Protein AF-A0A952ZU15-F1 (afdb_monomer_lite)

Secondary structure (DSSP, 8-state):
----PPP---------------TT-SEEEEEEETTEEEEEEEEESSSSS--EEEEEEEEETTEEEEEEE---SSS---EEEEEETTEEEEE-SSSEEEEEE-SS--SS-EEEEEEEE-TTS-EEEEETTT--PPP----

pLDDT: mean 82.86, std 17.76, range [37.0, 97.88]

Sequence (139 aa):
MKMKLLGLIAAFMGALFGSSCRAGYDHCAETKVGGITIRVGLERSHPWLAEYRKFLEIEQAGVLRRKEIFQDSGGYAWVTLFDDHGRFEVRDLDDVQFTATLNHHAATRKYLGRFDFDLRRTYRFIPASEDAREPKVSP

Radius of gyration: 17.75 Å; chains: 1; bounding box: 71×36×36 Å

Foldseek 3Di:
DDDDDDDDDPPPPDDPPPPPPDPDAPAKEWDDDQQKIWMWGWDDPDPPDPKTFIKIWIAHPNDIDIDTDDTPPDQQSKWWWKQAQQWTFIDGQPDTPDIDGHPDGDPHIATQFMQHQDPVRHGYTDGCVRPVDDDDDDD

Structure (mmCIF, N/CA/C/O backbone):
data_AF-A0A952ZU15-F1
#
_entry.id   AF-A0A952ZU15-F1
#
loop_
_atom_site.group_PDB
_atom_site.id
_atom_site.type_symbol
_atom_site.label_atom_id
_atom_site.label_alt_id
_atom_site.label_comp_id
_atom_site.label_asym_id
_atom_site.label_entity_id
_atom_site.label_seq_id
_atom_site.pdbx_PDB_ins_code
_atom_site.Cartn_x
_atom_site.Cartn_y
_atom_site.Cartn_z
_atom_site.occupancy
_atom_site.B_iso_or_equiv
_atom_site.auth_seq_id
_atom_site.auth_comp_id
_atom_site.auth_asym_id
_atom_site.auth_atom_id
_atom_site.pdbx_PDB_model_num
ATOM 1 N N . MET A 1 1 ? -55.045 -7.560 6.487 1.00 47.19 1 MET A N 1
ATOM 2 C CA . MET A 1 1 ? -53.928 -8.039 5.643 1.00 47.19 1 MET A CA 1
ATOM 3 C C . MET A 1 1 ? -53.462 -6.894 4.746 1.00 47.19 1 MET A C 1
ATOM 5 O O . MET A 1 1 ? -54.233 -6.485 3.889 1.00 47.19 1 MET A O 1
ATOM 9 N N . LYS A 1 2 ? -52.282 -6.311 5.017 1.00 37.00 2 LYS A N 1
ATOM 10 C CA . LYS A 1 2 ? -51.468 -5.460 4.113 1.00 37.00 2 LYS A CA 1
ATOM 11 C C . LYS A 1 2 ? -50.196 -5.036 4.869 1.00 37.00 2 LYS A C 1
ATOM 13 O O . LYS A 1 2 ? -50.207 -4.063 5.613 1.00 37.00 2 LYS A O 1
ATOM 18 N N . MET A 1 3 ? -49.128 -5.819 4.714 1.00 44.25 3 MET A N 1
ATOM 19 C CA . MET A 1 3 ? -47.768 -5.449 5.122 1.00 44.25 3 MET A CA 1
ATOM 20 C C . MET A 1 3 ? -47.227 -4.433 4.110 1.00 44.25 3 MET A C 1
ATOM 22 O O . MET A 1 3 ? -47.301 -4.679 2.907 1.00 44.25 3 MET A O 1
ATOM 26 N N . LYS A 1 4 ? -46.696 -3.299 4.577 1.00 53.66 4 LYS A N 1
ATOM 27 C CA . LYS A 1 4 ? -45.903 -2.385 3.746 1.00 53.66 4 LYS A CA 1
ATOM 28 C C . LYS A 1 4 ? -44.442 -2.472 4.176 1.00 53.66 4 LYS A C 1
ATOM 30 O O . LYS A 1 4 ? -44.061 -2.005 5.241 1.00 53.66 4 LYS A O 1
ATOM 35 N N . LEU A 1 5 ? -43.680 -3.131 3.311 1.00 49.91 5 LEU A N 1
ATOM 36 C CA . LEU A 1 5 ? -42.230 -3.237 3.267 1.00 49.91 5 LEU A CA 1
ATOM 37 C C . LEU A 1 5 ? -41.651 -1.838 2.975 1.00 49.91 5 LEU A C 1
ATOM 39 O O . LEU A 1 5 ? -41.955 -1.266 1.928 1.00 49.91 5 LEU A O 1
ATOM 43 N N . LEU A 1 6 ? -40.869 -1.264 3.891 1.00 56.44 6 LEU A N 1
ATOM 44 C CA . LEU A 1 6 ? -40.122 -0.024 3.652 1.00 56.44 6 LEU A CA 1
ATOM 45 C C . LEU A 1 6 ? -38.693 -0.391 3.250 1.00 56.44 6 LEU A C 1
ATOM 47 O O . LEU A 1 6 ? -37.979 -1.073 3.981 1.00 56.44 6 LEU A O 1
ATOM 51 N N . GLY A 1 7 ? -38.355 -0.005 2.022 1.00 40.56 7 GLY A N 1
ATOM 52 C CA . GLY A 1 7 ? -37.165 -0.420 1.298 1.00 40.56 7 GLY A CA 1
ATOM 53 C C . GLY A 1 7 ? -35.879 0.221 1.804 1.00 40.56 7 GLY A C 1
ATOM 54 O O . GLY A 1 7 ? -35.807 1.418 2.072 1.00 40.56 7 GLY A O 1
ATOM 55 N N . LEU A 1 8 ? -34.851 -0.617 1.865 1.00 47.41 8 LEU A N 1
ATOM 56 C CA . LEU A 1 8 ? -33.453 -0.267 2.043 1.00 47.41 8 LEU A CA 1
ATOM 57 C C . LEU A 1 8 ? -32.891 0.188 0.683 1.00 47.41 8 LEU A C 1
ATOM 59 O O . LEU A 1 8 ? -32.604 -0.644 -0.174 1.00 47.41 8 LEU A O 1
ATOM 63 N N . ILE A 1 9 ? -32.749 1.495 0.462 1.00 47.84 9 ILE A N 1
ATOM 64 C CA . ILE A 1 9 ? -31.984 2.025 -0.677 1.00 47.84 9 ILE A CA 1
ATOM 65 C C . ILE A 1 9 ? -30.557 2.265 -0.182 1.00 47.84 9 ILE A C 1
ATOM 67 O O . ILE A 1 9 ? -30.229 3.329 0.337 1.00 47.84 9 ILE A O 1
ATOM 71 N N . ALA A 1 10 ? -29.710 1.244 -0.305 1.00 48.56 10 ALA A N 1
ATOM 72 C CA 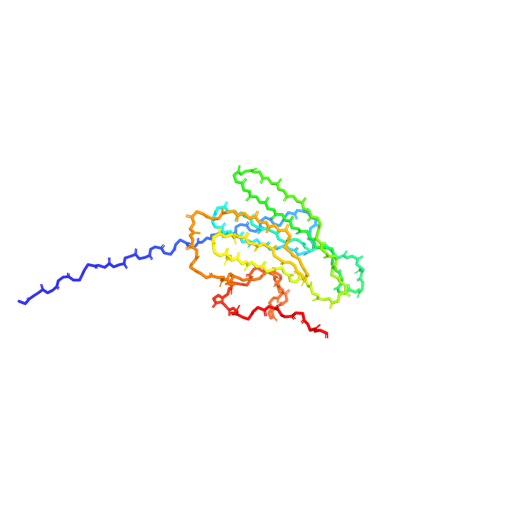. ALA A 1 10 ? -28.270 1.401 -0.165 1.00 48.56 10 ALA A CA 1
ATOM 73 C C . ALA A 1 10 ? -27.739 2.064 -1.444 1.00 48.56 10 ALA A C 1
ATOM 75 O O . ALA A 1 10 ? -27.573 1.415 -2.476 1.00 48.56 10 ALA A O 1
ATOM 76 N N . ALA A 1 11 ? -27.524 3.378 -1.391 1.00 46.06 11 ALA A N 1
ATOM 77 C CA . ALA A 1 11 ? -26.876 4.118 -2.462 1.00 46.06 11 ALA A CA 1
ATOM 78 C C . ALA A 1 11 ? -25.396 3.707 -2.536 1.00 46.06 11 ALA A C 1
ATOM 80 O O . ALA A 1 11 ? -24.561 4.157 -1.752 1.00 46.06 11 ALA A O 1
ATOM 81 N N . PHE A 1 12 ? -25.082 2.824 -3.481 1.00 43.94 12 PHE A N 1
ATOM 82 C CA . PHE A 1 12 ? -23.719 2.497 -3.882 1.00 43.94 12 PHE A CA 1
ATOM 83 C C . PHE A 1 12 ? -23.148 3.717 -4.625 1.00 43.94 12 PHE A C 1
ATOM 85 O O . PHE A 1 12 ? -23.316 3.869 -5.834 1.00 43.94 12 PHE A O 1
ATOM 92 N N . MET A 1 13 ? -22.522 4.641 -3.888 1.00 49.62 13 MET A N 1
ATOM 93 C CA . MET A 1 13 ? -21.681 5.688 -4.474 1.00 49.62 13 MET A CA 1
ATOM 94 C C . MET A 1 13 ? -20.457 5.011 -5.094 1.00 49.62 13 MET A C 1
ATOM 96 O O . MET A 1 13 ? -19.456 4.758 -4.428 1.00 49.62 13 MET A O 1
ATOM 100 N N . GLY A 1 14 ? -20.571 4.686 -6.382 1.00 44.88 14 GLY A N 1
ATOM 101 C CA . GLY A 1 14 ? -19.446 4.307 -7.222 1.00 44.88 14 GLY A CA 1
ATOM 102 C C . GLY A 1 14 ? -18.444 5.455 -7.257 1.00 44.88 14 GLY A C 1
ATOM 103 O O . GLY A 1 14 ? -18.703 6.504 -7.845 1.00 44.88 14 GLY A O 1
ATOM 104 N N . ALA A 1 15 ? -17.316 5.264 -6.581 1.00 48.38 15 ALA A N 1
ATOM 105 C CA . ALA A 1 15 ? -16.180 6.161 -6.647 1.00 48.38 15 ALA A CA 1
ATOM 106 C C . ALA A 1 15 ? -15.623 6.151 -8.079 1.00 48.38 15 ALA A C 1
ATOM 108 O O . ALA A 1 15 ? -15.024 5.174 -8.528 1.00 48.38 15 ALA A O 1
ATOM 109 N N . LEU A 1 16 ? -15.840 7.250 -8.799 1.00 50.00 16 LEU A N 1
ATOM 110 C CA . LEU A 1 16 ? -15.103 7.584 -10.011 1.00 50.00 16 LEU A CA 1
ATOM 111 C C . LEU A 1 16 ? -13.669 7.928 -9.590 1.00 50.00 16 LEU A C 1
ATOM 113 O O . LEU A 1 16 ? -13.374 9.066 -9.230 1.00 50.00 16 LEU A O 1
ATOM 117 N N . PHE A 1 17 ? -12.784 6.932 -9.584 1.00 47.09 17 PHE A N 1
ATOM 118 C CA . PHE A 1 17 ? -11.351 7.154 -9.420 1.00 47.09 17 PHE A CA 1
ATOM 119 C C . PHE A 1 17 ? -10.808 7.773 -10.710 1.00 47.09 17 PHE A C 1
ATOM 121 O O . PHE A 1 17 ? -10.515 7.083 -11.687 1.00 47.09 17 PHE A O 1
ATOM 128 N N . GLY A 1 18 ? -10.708 9.103 -10.719 1.00 43.47 18 GLY A N 1
ATOM 129 C CA . GLY A 1 18 ? -9.887 9.826 -11.677 1.00 43.47 18 GLY A CA 1
ATOM 130 C C . GLY A 1 18 ? -8.436 9.416 -11.469 1.00 43.47 18 GLY A C 1
ATOM 131 O O . GLY A 1 18 ? -7.774 9.908 -10.562 1.00 43.47 18 GLY A O 1
ATOM 132 N N . SER A 1 19 ? -7.957 8.488 -12.294 1.00 46.50 19 SER A N 1
ATOM 133 C CA . SER A 1 19 ? -6.561 8.065 -12.315 1.00 46.50 19 SER A CA 1
ATOM 134 C C . SER A 1 19 ? -5.717 9.181 -12.929 1.00 46.50 19 SER A C 1
ATOM 136 O O . SER A 1 19 ? -5.317 9.115 -14.090 1.00 46.50 19 SER A O 1
ATOM 138 N N . SER A 1 20 ? -5.462 10.250 -12.171 1.00 47.25 20 SER A N 1
ATOM 139 C CA . SER A 1 20 ? -4.368 11.156 -12.497 1.00 47.25 20 SER A CA 1
ATOM 140 C C . SER A 1 20 ? -3.074 10.409 -12.188 1.00 47.25 20 SER A C 1
ATOM 142 O O . SER A 1 20 ? -2.545 10.496 -11.078 1.00 47.25 20 SER A O 1
ATOM 144 N N . CYS A 1 21 ? -2.587 9.624 -13.152 1.00 53.09 21 CYS A N 1
ATOM 145 C CA . CYS A 1 21 ? -1.221 9.123 -13.115 1.00 53.09 21 CYS A CA 1
ATOM 146 C C . CYS A 1 21 ? -0.304 10.337 -12.959 1.00 53.09 21 CYS A C 1
ATOM 148 O O . CYS A 1 21 ? -0.154 11.148 -13.873 1.00 53.09 21 CYS A O 1
ATOM 150 N N . ARG A 1 22 ? 0.247 10.504 -11.758 1.00 60.66 22 ARG A N 1
ATOM 151 C CA . ARG A 1 22 ? 1.246 11.526 -11.470 1.00 60.66 22 ARG A CA 1
ATOM 152 C C . ARG A 1 22 ? 2.441 11.255 -12.384 1.00 60.66 22 ARG A C 1
ATOM 154 O O . ARG A 1 22 ? 2.906 10.119 -12.448 1.00 60.66 22 ARG A O 1
ATOM 161 N N . ALA A 1 23 ? 2.893 12.266 -13.123 1.00 64.25 23 ALA A N 1
ATOM 162 C CA . ALA A 1 23 ? 4.040 12.135 -14.018 1.00 64.25 23 ALA A CA 1
ATOM 163 C C . ALA A 1 23 ? 5.251 11.584 -13.239 1.00 64.25 23 ALA A C 1
ATOM 165 O O . ALA A 1 23 ? 5.625 12.163 -12.219 1.00 64.25 23 ALA A O 1
ATOM 166 N N . GLY A 1 24 ? 5.834 10.473 -13.704 1.00 80.50 24 GLY A N 1
ATOM 167 C CA . GLY A 1 24 ? 7.076 9.914 -13.150 1.00 80.50 24 GLY A CA 1
ATOM 168 C C . GLY A 1 24 ? 7.026 8.475 -12.629 1.00 80.50 24 GLY A C 1
ATOM 169 O O . GLY A 1 24 ? 8.063 7.988 -12.201 1.00 80.50 24 GLY A O 1
ATOM 170 N N . TYR A 1 25 ? 5.882 7.785 -12.667 1.00 87.50 25 TYR A N 1
ATOM 171 C CA . TYR A 1 25 ? 5.813 6.353 -12.342 1.00 87.50 25 TYR A CA 1
ATOM 172 C C . TYR A 1 25 ? 5.531 5.510 -13.588 1.00 87.50 25 TYR A C 1
ATOM 174 O O . TYR A 1 25 ? 4.672 5.877 -14.390 1.00 87.50 25 TYR A O 1
ATOM 182 N N . ASP A 1 26 ? 6.192 4.357 -13.715 1.00 90.31 26 ASP A N 1
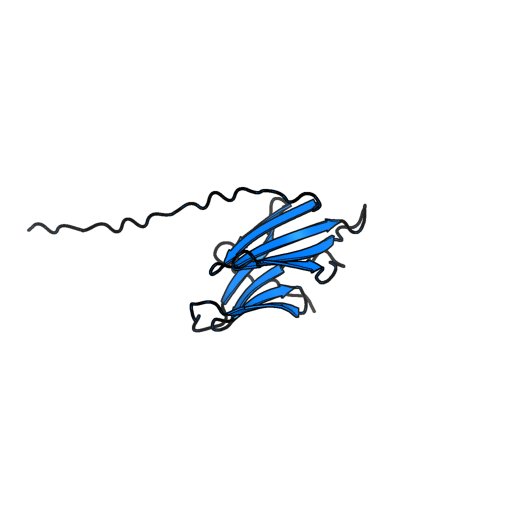ATOM 183 C CA . ASP A 1 26 ? 5.841 3.335 -14.712 1.00 90.31 26 ASP A CA 1
ATOM 184 C C . ASP A 1 26 ? 4.484 2.707 -14.383 1.00 90.31 26 ASP A C 1
ATOM 186 O O . ASP A 1 26 ? 3.667 2.432 -15.265 1.00 90.31 26 ASP A O 1
ATOM 190 N N . HIS A 1 27 ? 4.230 2.510 -13.088 1.00 92.25 27 HIS A N 1
ATOM 191 C CA . HIS A 1 27 ? 2.969 2.005 -12.571 1.00 92.25 27 HIS A CA 1
ATOM 192 C C . HIS A 1 27 ? 2.562 2.787 -11.329 1.00 92.25 27 HIS A C 1
ATOM 194 O O . HIS A 1 27 ? 3.389 3.077 -10.473 1.00 92.25 27 HIS A O 1
ATOM 200 N N . CYS A 1 28 ? 1.282 3.115 -11.202 1.00 94.25 28 CYS A N 1
ATOM 201 C CA . CYS A 1 28 ? 0.763 3.803 -10.030 1.00 94.25 28 CYS A CA 1
ATOM 202 C C . CYS A 1 28 ? -0.633 3.287 -9.717 1.00 94.25 28 CYS A C 1
ATOM 204 O O . CYS A 1 28 ? -1.446 3.092 -10.619 1.00 94.25 28 CYS A O 1
ATOM 206 N N . ALA A 1 29 ? -0.897 3.075 -8.436 1.00 95.94 29 ALA A N 1
ATOM 207 C CA . ALA A 1 29 ? -2.188 2.641 -7.944 1.00 95.94 29 ALA A CA 1
ATOM 208 C C . ALA A 1 29 ? -2.564 3.426 -6.689 1.00 95.94 29 ALA A C 1
ATOM 210 O O . ALA A 1 29 ? -1.701 3.776 -5.885 1.00 95.94 29 ALA A O 1
ATOM 211 N N . GLU A 1 30 ? -3.860 3.679 -6.514 1.00 97.00 30 GLU A N 1
ATOM 212 C CA . GLU A 1 30 ? -4.412 4.471 -5.416 1.00 97.00 30 GLU A CA 1
ATOM 213 C C . GLU A 1 30 ? -5.535 3.706 -4.705 1.00 97.00 30 GLU A C 1
ATOM 215 O O . GLU A 1 30 ? -6.303 2.974 -5.330 1.00 97.00 30 GLU A O 1
ATOM 220 N N . THR A 1 31 ? -5.651 3.902 -3.392 1.00 97.50 31 THR A N 1
ATOM 221 C CA . THR A 1 31 ? -6.853 3.563 -2.624 1.00 97.50 31 THR A CA 1
ATOM 222 C C . THR A 1 31 ? -7.079 4.571 -1.499 1.00 97.50 31 THR A C 1
ATOM 224 O O . THR A 1 31 ? -6.183 5.341 -1.148 1.00 97.50 31 THR A O 1
ATOM 227 N N . LYS A 1 32 ? -8.277 4.567 -0.909 1.00 96.94 32 LYS A N 1
ATOM 228 C CA . LYS A 1 32 ? -8.638 5.450 0.205 1.00 96.94 32 LYS A CA 1
ATOM 229 C C . LYS A 1 32 ? -9.202 4.652 1.373 1.00 96.94 32 LYS A C 1
ATOM 231 O O . LYS A 1 32 ? -10.168 3.912 1.213 1.00 96.94 32 LYS A O 1
ATOM 236 N N . VAL A 1 33 ? -8.637 4.852 2.562 1.00 95.00 33 VAL A N 1
ATOM 237 C CA . VAL A 1 33 ? -9.046 4.176 3.802 1.00 95.00 33 VAL A CA 1
ATOM 238 C C . VAL A 1 33 ? -9.192 5.212 4.907 1.00 95.00 33 VAL A C 1
ATOM 240 O O . VAL A 1 33 ? -8.252 5.936 5.213 1.00 95.00 33 VAL A O 1
ATOM 243 N N . GLY A 1 34 ? -10.386 5.328 5.496 1.00 92.12 34 GLY A N 1
ATOM 244 C CA . GLY A 1 34 ? -10.607 6.193 6.663 1.00 92.12 34 GLY A CA 1
ATOM 245 C C . GLY A 1 34 ? -10.229 7.669 6.467 1.00 92.12 34 GLY A C 1
ATOM 246 O O . GLY A 1 34 ? -9.795 8.318 7.409 1.00 92.12 34 GLY A O 1
ATOM 247 N N . GLY A 1 35 ? -10.360 8.200 5.246 1.00 93.50 35 GLY A N 1
ATOM 248 C CA . GLY A 1 35 ? -9.973 9.581 4.929 1.00 93.50 35 GLY A CA 1
ATOM 249 C C . GLY A 1 35 ? -8.496 9.773 4.563 1.00 93.50 35 GLY A C 1
ATOM 250 O O . GLY A 1 35 ? -8.113 10.890 4.228 1.00 93.50 35 GLY A O 1
ATOM 251 N N . ILE A 1 36 ? -7.699 8.705 4.573 1.00 95.56 36 ILE A N 1
ATOM 252 C CA . ILE A 1 36 ? -6.306 8.677 4.124 1.00 95.56 36 ILE A CA 1
ATOM 253 C C . ILE A 1 36 ? -6.286 8.171 2.684 1.00 95.56 36 ILE A C 1
ATOM 255 O O . ILE A 1 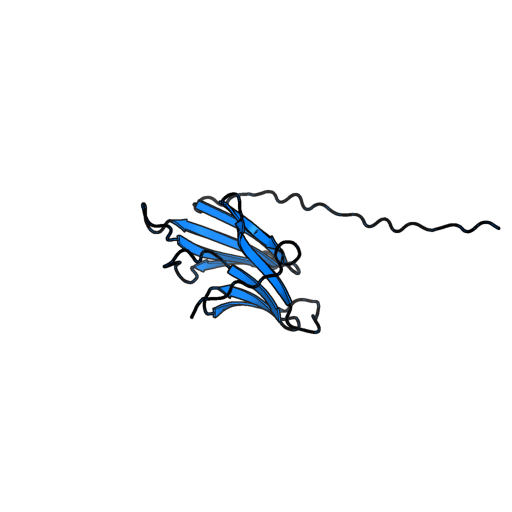36 ? -6.837 7.105 2.406 1.00 95.56 36 ILE A O 1
ATOM 259 N N . THR A 1 37 ? -5.662 8.914 1.775 1.00 97.19 37 THR A N 1
ATOM 260 C CA . THR A 1 37 ? -5.385 8.441 0.415 1.00 97.19 37 THR A CA 1
ATOM 261 C C . THR A 1 37 ? -3.981 7.851 0.379 1.00 97.19 37 THR A C 1
ATOM 263 O O . THR A 1 37 ? -3.019 8.494 0.799 1.00 97.19 37 THR A O 1
ATOM 266 N N . ILE A 1 38 ? -3.869 6.623 -0.112 1.00 97.38 38 ILE A N 1
ATOM 267 C CA . ILE A 1 38 ? -2.623 5.871 -0.213 1.00 97.38 38 ILE A CA 1
ATOM 268 C C . ILE A 1 38 ? -2.346 5.639 -1.688 1.00 97.38 38 ILE A C 1
ATOM 270 O O . ILE A 1 38 ? -3.201 5.097 -2.390 1.00 97.38 38 ILE A O 1
ATOM 274 N N . ARG A 1 39 ? -1.153 6.017 -2.145 1.00 96.88 39 ARG A N 1
ATOM 275 C CA . ARG A 1 39 ? -0.680 5.715 -3.496 1.00 96.88 39 ARG A CA 1
ATOM 276 C C . ARG A 1 39 ? 0.628 4.959 -3.421 1.00 96.88 39 ARG A C 1
ATOM 278 O O . ARG A 1 39 ? 1.505 5.308 -2.631 1.00 96.88 39 ARG A O 1
ATOM 285 N N . VAL A 1 40 ? 0.756 3.954 -4.272 1.00 95.56 40 VAL A N 1
ATOM 286 C CA . VAL A 1 40 ? 2.011 3.238 -4.463 1.00 95.56 40 VAL A CA 1
ATOM 287 C C . VAL A 1 40 ? 2.421 3.393 -5.915 1.00 95.56 40 VAL A C 1
ATOM 289 O O . VAL A 1 40 ? 1.686 2.992 -6.818 1.00 95.56 40 VAL A O 1
ATOM 292 N N . GLY A 1 41 ? 3.575 4.019 -6.115 1.00 94.25 41 GLY A N 1
ATOM 293 C CA . GLY A 1 41 ? 4.222 4.175 -7.409 1.00 94.25 41 GLY A CA 1
ATOM 294 C C . GLY A 1 41 ? 5.374 3.188 -7.555 1.00 94.25 41 GLY A C 1
ATOM 295 O O . GLY A 1 41 ? 6.114 2.956 -6.599 1.00 94.25 41 GLY A O 1
ATOM 296 N N . LEU A 1 42 ? 5.531 2.631 -8.749 1.00 92.62 42 LEU A N 1
ATOM 297 C CA . LEU A 1 42 ? 6.680 1.833 -9.155 1.00 92.62 42 LEU A CA 1
ATOM 298 C C . LEU A 1 42 ? 7.435 2.583 -10.250 1.00 92.62 42 LEU A C 1
ATOM 300 O O . LEU A 1 42 ? 6.830 3.035 -11.225 1.00 92.62 42 LEU A O 1
ATOM 304 N N . GLU A 1 43 ? 8.749 2.674 -10.098 1.00 91.50 43 GLU A N 1
ATOM 305 C CA . GLU A 1 43 ? 9.672 3.177 -11.114 1.00 91.50 43 GLU A CA 1
ATOM 306 C C . GLU A 1 43 ? 10.695 2.086 -11.414 1.00 91.50 43 GLU A C 1
ATOM 308 O O . GLU A 1 43 ? 11.299 1.525 -10.501 1.00 91.50 43 GLU A O 1
ATOM 313 N N . ARG A 1 44 ? 10.873 1.740 -12.683 1.00 88.56 44 ARG A N 1
ATOM 314 C CA . ARG A 1 44 ? 11.784 0.685 -13.110 1.00 88.56 44 ARG A CA 1
ATOM 315 C C . ARG A 1 44 ? 13.218 1.072 -12.743 1.00 88.56 44 ARG A C 1
ATOM 317 O O . ARG A 1 44 ? 13.730 2.081 -13.220 1.00 88.56 44 ARG A O 1
ATOM 324 N N . SER A 1 45 ? 13.889 0.257 -11.929 1.00 86.31 45 SER A N 1
ATOM 325 C CA . SER A 1 45 ? 15.299 0.486 -11.572 1.00 86.31 45 SER A CA 1
ATOM 326 C C . SER A 1 45 ? 16.257 -0.035 -12.640 1.00 86.31 45 SER A C 1
ATOM 328 O O . SER A 1 45 ? 17.378 0.458 -12.755 1.00 86.31 45 SER A O 1
ATOM 330 N N . HIS A 1 46 ? 15.823 -1.027 -13.424 1.00 81.50 46 HIS A N 1
ATOM 331 C CA . HIS A 1 46 ? 16.662 -1.701 -14.402 1.00 81.50 46 HIS A CA 1
ATOM 332 C C . HIS A 1 46 ? 15.945 -1.884 -15.753 1.00 81.50 46 HIS A C 1
ATOM 334 O O . HIS A 1 46 ? 14.847 -2.428 -15.785 1.00 81.50 46 HIS A O 1
ATOM 340 N N . PRO A 1 47 ? 16.550 -1.538 -16.908 1.00 78.38 47 PRO A N 1
ATOM 341 C CA . PRO A 1 47 ? 15.927 -1.729 -18.227 1.00 78.38 47 PRO A CA 1
ATOM 342 C C . PRO A 1 47 ? 15.468 -3.159 -18.576 1.00 78.38 47 PRO A C 1
ATOM 344 O O . PRO A 1 47 ? 14.539 -3.295 -19.373 1.00 78.38 47 PRO A O 1
ATOM 347 N N . TRP A 1 48 ? 16.083 -4.203 -18.008 1.00 76.50 48 TRP A N 1
ATOM 348 C CA . TRP A 1 48 ? 15.828 -5.605 -18.373 1.00 76.50 48 TRP A CA 1
ATOM 349 C C . TRP A 1 48 ? 15.398 -6.519 -17.220 1.00 76.50 48 TRP A C 1
ATOM 351 O O . TRP A 1 48 ? 14.865 -7.592 -17.495 1.00 76.50 48 TRP A O 1
ATOM 361 N N . LEU A 1 49 ? 15.586 -6.122 -15.958 1.00 77.00 49 LEU A N 1
ATOM 362 C CA . LEU A 1 49 ? 15.093 -6.882 -14.804 1.00 77.00 49 LEU A CA 1
ATOM 363 C C . LEU A 1 49 ? 13.739 -6.329 -14.356 1.00 77.00 49 LEU A C 1
ATOM 365 O O . LEU A 1 49 ? 13.476 -5.133 -14.482 1.00 77.00 49 LEU A O 1
ATOM 369 N N . ALA A 1 50 ? 12.883 -7.197 -13.817 1.00 74.44 50 ALA A N 1
ATOM 370 C CA . ALA A 1 50 ? 11.609 -6.812 -13.207 1.00 74.44 50 ALA A CA 1
ATOM 371 C C . ALA A 1 50 ? 11.824 -6.232 -11.796 1.00 74.44 50 ALA A C 1
ATOM 373 O O . ALA A 1 50 ? 11.195 -6.661 -10.836 1.00 74.44 50 ALA A O 1
ATOM 374 N N . GLU A 1 51 ? 12.759 -5.293 -11.684 1.00 85.00 51 GLU A N 1
ATOM 375 C CA . GLU A 1 51 ? 13.102 -4.606 -10.446 1.00 85.00 51 GLU A CA 1
ATOM 376 C C . GLU A 1 51 ? 12.534 -3.189 -10.479 1.00 85.00 51 GLU A C 1
ATOM 378 O O . GLU A 1 51 ? 12.623 -2.468 -11.484 1.00 85.00 51 GLU A O 1
ATOM 383 N N . TYR A 1 52 ? 11.943 -2.794 -9.356 1.00 87.94 52 TYR A N 1
ATOM 384 C CA . TYR A 1 52 ? 11.281 -1.511 -9.209 1.00 87.94 52 TYR A CA 1
ATOM 385 C C . TYR A 1 52 ? 11.736 -0.812 -7.929 1.00 87.94 52 TYR A C 1
ATOM 387 O O . TYR A 1 52 ? 11.811 -1.408 -6.851 1.00 87.94 52 TYR A O 1
ATOM 395 N N . ARG A 1 53 ? 11.965 0.497 -8.032 1.00 90.44 53 ARG A N 1
ATOM 396 C CA . ARG A 1 53 ? 11.942 1.404 -6.886 1.00 90.44 53 ARG A CA 1
ATOM 397 C C . ARG A 1 53 ? 10.484 1.645 -6.520 1.00 90.44 53 ARG A C 1
ATOM 399 O O . ARG A 1 53 ? 9.675 2.014 -7.375 1.00 90.44 53 ARG A O 1
ATOM 406 N N . LYS A 1 54 ? 10.147 1.419 -5.253 1.00 91.88 54 LYS A N 1
ATOM 407 C CA . LYS A 1 54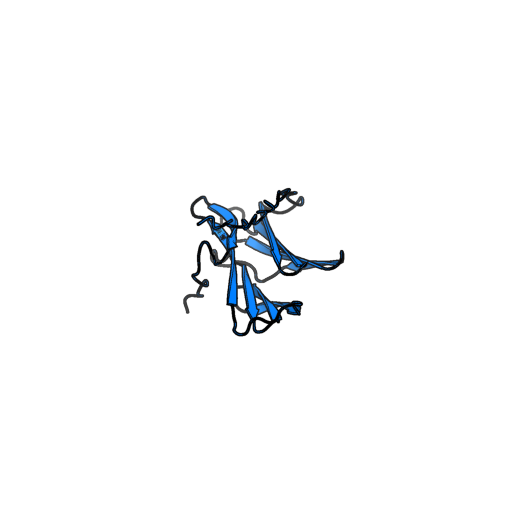 ? 8.791 1.582 -4.728 1.00 91.88 54 LYS A CA 1
ATOM 408 C C . LYS A 1 54 ? 8.677 2.916 -4.009 1.00 91.88 54 LYS A C 1
ATOM 410 O O . LYS A 1 54 ? 9.474 3.229 -3.128 1.00 91.88 54 LYS A O 1
ATOM 415 N N . PHE A 1 55 ? 7.652 3.687 -4.340 1.00 93.81 55 PHE A N 1
ATOM 416 C CA . PHE A 1 55 ? 7.339 4.947 -3.677 1.00 93.81 55 PHE A CA 1
ATOM 417 C C . PHE A 1 55 ? 5.983 4.849 -3.000 1.00 93.81 55 PHE A C 1
ATOM 419 O O . PHE A 1 55 ? 4.978 4.556 -3.645 1.00 93.81 55 PHE A O 1
ATOM 426 N N . LEU A 1 56 ? 5.953 5.135 -1.702 1.00 95.56 56 LEU A N 1
ATOM 427 C CA . LEU A 1 56 ? 4.729 5.275 -0.932 1.00 95.56 56 LEU A CA 1
ATOM 428 C C . LEU A 1 56 ? 4.393 6.758 -0.792 1.00 95.56 56 LEU A C 1
ATOM 430 O O . LEU A 1 56 ? 5.166 7.531 -0.218 1.00 95.56 56 LEU A O 1
ATOM 434 N N . GLU A 1 57 ? 3.217 7.143 -1.275 1.00 96.69 57 GLU A N 1
ATOM 435 C CA . GLU A 1 57 ? 2.632 8.452 -1.019 1.00 96.69 57 GLU A CA 1
ATOM 436 C C . GLU A 1 57 ? 1.407 8.314 -0.117 1.00 96.69 57 GLU A C 1
ATOM 438 O O . GLU A 1 57 ? 0.500 7.525 -0.380 1.00 96.69 57 GLU A O 1
ATOM 443 N N . ILE A 1 58 ? 1.373 9.120 0.939 1.00 96.94 58 ILE A N 1
ATOM 444 C CA . ILE A 1 58 ? 0.256 9.215 1.871 1.00 96.94 58 ILE A CA 1
ATOM 445 C C . ILE A 1 58 ? -0.249 10.645 1.861 1.00 96.94 58 ILE A C 1
ATOM 447 O O . ILE A 1 58 ? 0.509 11.576 2.126 1.00 96.94 58 ILE A O 1
ATOM 451 N N . GLU A 1 59 ? -1.535 10.819 1.596 1.00 96.56 59 GLU A N 1
ATOM 452 C CA . GLU A 1 59 ? -2.211 12.102 1.708 1.00 96.56 59 GLU A CA 1
ATOM 453 C C . GLU A 1 59 ? -3.287 12.024 2.791 1.00 96.56 59 GLU A C 1
ATOM 455 O O . GLU A 1 59 ? -4.211 11.212 2.724 1.00 96.56 59 GLU A O 1
ATOM 460 N N . GLN A 1 60 ? -3.162 12.876 3.807 1.00 94.38 60 GLN A N 1
ATOM 461 C CA . GLN A 1 60 ? -4.092 12.949 4.929 1.00 94.38 60 GLN A CA 1
ATOM 462 C C . GLN A 1 60 ? -4.332 14.412 5.289 1.00 94.38 60 GLN A C 1
ATOM 464 O O . GLN A 1 60 ? -3.383 15.162 5.504 1.00 94.38 60 GLN A O 1
ATOM 469 N N . ALA A 1 61 ? -5.603 14.822 5.350 1.00 93.25 61 ALA A N 1
ATOM 470 C CA . ALA A 1 61 ? -5.996 16.205 5.642 1.00 93.25 61 ALA A CA 1
ATOM 471 C C . ALA A 1 61 ? -5.274 17.249 4.754 1.00 93.25 61 ALA A C 1
ATOM 473 O O . ALA A 1 61 ? -4.859 18.303 5.226 1.00 93.25 61 ALA A O 1
ATOM 474 N N . GLY A 1 62 ? -5.082 16.928 3.468 1.00 92.56 62 GLY A N 1
ATOM 475 C CA . GLY A 1 62 ? -4.379 17.778 2.497 1.00 92.56 62 GLY A CA 1
ATOM 476 C C . GLY A 1 62 ? -2.850 17.780 2.620 1.00 92.56 62 GLY A C 1
ATOM 477 O O . GLY A 1 62 ? -2.175 18.378 1.787 1.00 92.56 62 GLY A O 1
ATOM 478 N N . VAL A 1 63 ? -2.281 17.099 3.620 1.00 93.94 63 VAL A N 1
ATOM 479 C CA . VAL A 1 63 ? -0.831 16.952 3.774 1.00 93.94 63 VAL A CA 1
ATOM 480 C C . VAL A 1 63 ? -0.371 15.703 3.040 1.00 93.94 63 VAL A C 1
ATOM 482 O O . VAL A 1 63 ? -0.734 14.586 3.407 1.00 93.94 63 VAL A O 1
ATOM 485 N N . LEU A 1 64 ? 0.472 15.902 2.031 1.00 95.38 64 LEU A N 1
ATOM 486 C CA . LEU A 1 64 ? 1.103 14.835 1.268 1.00 95.38 64 LEU A CA 1
ATOM 487 C C . LEU A 1 64 ? 2.494 14.515 1.826 1.00 95.38 64 LEU A C 1
ATOM 489 O O . LEU A 1 64 ? 3.348 15.393 1.944 1.00 95.38 64 LEU A O 1
ATOM 493 N N . ARG A 1 65 ? 2.743 13.236 2.094 1.00 94.50 65 ARG A N 1
ATOM 494 C CA . ARG A 1 65 ? 4.051 12.678 2.444 1.00 94.50 65 ARG A CA 1
ATOM 495 C C . ARG A 1 65 ? 4.439 11.665 1.381 1.00 94.50 65 ARG A C 1
ATOM 497 O O . ARG A 1 65 ? 3.634 10.805 1.044 1.00 94.50 65 ARG A O 1
ATOM 504 N N . ARG A 1 66 ? 5.667 11.748 0.877 1.00 94.81 66 ARG A N 1
ATOM 505 C CA . ARG A 1 66 ? 6.234 10.787 -0.074 1.00 94.81 66 ARG A CA 1
ATOM 506 C C . ARG A 1 66 ? 7.517 10.221 0.509 1.00 94.81 66 ARG A C 1
ATOM 508 O O . ARG A 1 66 ? 8.341 10.986 1.006 1.00 94.81 66 ARG A O 1
ATOM 515 N N . LYS A 1 67 ? 7.695 8.908 0.411 1.00 93.62 67 LYS A N 1
ATOM 516 C CA . LYS A 1 67 ? 8.974 8.254 0.679 1.00 93.62 67 LYS A CA 1
ATOM 517 C C . LYS A 1 67 ? 9.211 7.101 -0.281 1.00 93.62 67 LYS A C 1
ATOM 519 O O . LYS A 1 67 ? 8.267 6.460 -0.735 1.00 93.62 67 LYS A O 1
ATOM 524 N N . GLU A 1 68 ? 10.473 6.847 -0.573 1.00 92.44 68 GLU A N 1
ATOM 525 C CA . GLU A 1 68 ? 10.895 5.576 -1.149 1.00 92.44 68 GLU A CA 1
ATOM 526 C C . GLU A 1 68 ? 10.841 4.503 -0.053 1.00 92.44 68 GLU A C 1
ATOM 528 O O . GLU A 1 68 ? 11.170 4.777 1.105 1.00 92.44 68 GLU A O 1
ATOM 533 N N . ILE A 1 69 ? 10.349 3.319 -0.400 1.00 89.94 69 ILE A N 1
ATOM 534 C CA . ILE A 1 69 ? 10.325 2.137 0.471 1.00 89.94 69 ILE A CA 1
ATOM 535 C C . ILE A 1 69 ? 11.238 1.062 -0.127 1.00 89.94 69 ILE A C 1
ATOM 537 O O . ILE A 1 69 ? 11.912 1.319 -1.123 1.00 89.94 69 ILE A O 1
ATOM 541 N N . PHE A 1 70 ? 11.314 -0.106 0.511 1.00 81.12 70 PHE A N 1
ATOM 542 C CA . PHE A 1 70 ? 12.293 -1.138 0.177 1.00 81.12 70 PHE A CA 1
ATOM 543 C C . PHE A 1 70 ? 12.318 -1.436 -1.329 1.00 81.12 70 PHE A C 1
ATOM 545 O O . PHE A 1 70 ? 11.272 -1.587 -1.961 1.00 81.12 70 PHE A O 1
ATOM 552 N N . GLN A 1 71 ? 13.513 -1.480 -1.915 1.00 72.19 71 GLN A N 1
ATOM 553 C CA . GLN A 1 71 ? 13.661 -1.751 -3.339 1.00 72.19 71 GLN A CA 1
ATOM 554 C C . GLN A 1 71 ? 13.237 -3.190 -3.621 1.00 72.19 71 GLN A C 1
ATOM 556 O O . GLN A 1 71 ? 13.654 -4.115 -2.927 1.00 72.19 71 GLN A O 1
ATOM 561 N N . ASP A 1 72 ? 12.408 -3.383 -4.641 1.00 69.19 72 ASP A N 1
ATOM 562 C CA . ASP A 1 72 ? 12.073 -4.728 -5.074 1.00 69.19 72 ASP A CA 1
ATOM 563 C C . ASP A 1 72 ? 13.309 -5.376 -5.718 1.00 69.19 72 ASP A C 1
ATOM 565 O O . ASP A 1 72 ? 13.762 -4.939 -6.777 1.00 69.19 72 ASP A O 1
ATOM 569 N N . SER A 1 73 ? 13.866 -6.389 -5.053 1.00 60.62 73 SER A N 1
ATOM 570 C CA . SER A 1 73 ? 15.028 -7.165 -5.499 1.00 60.62 73 SER A CA 1
ATOM 571 C C . SER A 1 73 ? 14.659 -8.530 -6.096 1.00 60.62 73 SER A C 1
ATOM 573 O O . SER A 1 73 ? 15.547 -9.335 -6.370 1.00 60.62 73 SER A O 1
ATOM 575 N N . GLY A 1 74 ? 13.366 -8.832 -6.284 1.00 63.53 74 GLY A N 1
ATOM 576 C CA . GLY A 1 74 ? 12.941 -10.192 -6.640 1.00 63.53 74 GLY A CA 1
ATOM 577 C C . GLY A 1 74 ? 11.526 -10.358 -7.197 1.00 63.53 74 GLY A C 1
ATOM 578 O O . GLY A 1 74 ? 11.027 -11.482 -7.218 1.00 63.53 74 GLY A O 1
ATOM 579 N N . GLY A 1 75 ? 10.869 -9.286 -7.645 1.00 65.88 75 GLY A N 1
ATOM 580 C CA . GLY A 1 75 ? 9.496 -9.320 -8.163 1.00 65.88 75 GLY A CA 1
ATOM 581 C C . GLY A 1 75 ? 8.415 -9.211 -7.080 1.00 65.88 75 GLY A C 1
ATOM 582 O O . GLY A 1 75 ? 7.251 -9.532 -7.327 1.00 65.88 75 GLY A O 1
ATOM 583 N N . TYR A 1 76 ? 8.780 -8.762 -5.880 1.00 73.62 76 TYR A N 1
ATOM 584 C CA . TYR A 1 76 ? 7.876 -8.436 -4.785 1.00 73.62 76 TYR A CA 1
ATOM 585 C C . TYR A 1 76 ? 7.499 -6.949 -4.816 1.00 73.62 76 TYR A C 1
ATOM 587 O O . TYR A 1 76 ? 7.888 -6.141 -3.964 1.00 73.62 76 TYR A O 1
ATOM 595 N N . ALA A 1 77 ? 6.680 -6.591 -5.803 1.00 82.44 77 ALA A N 1
ATOM 596 C CA . ALA A 1 77 ? 6.189 -5.226 -5.968 1.00 82.44 77 ALA A CA 1
ATOM 597 C C . ALA A 1 77 ? 5.065 -4.862 -4.978 1.00 82.44 77 ALA A C 1
ATOM 599 O O . ALA A 1 77 ? 4.625 -3.712 -4.944 1.00 82.44 77 ALA A O 1
ATOM 600 N N . TRP A 1 78 ? 4.569 -5.831 -4.201 1.00 91.12 78 TRP A N 1
ATOM 601 C CA . TRP A 1 78 ? 3.352 -5.651 -3.426 1.00 91.12 78 TRP A CA 1
ATOM 602 C C . TRP A 1 78 ? 3.540 -4.784 -2.180 1.00 91.12 78 TRP A C 1
ATOM 604 O O . TRP A 1 78 ? 4.580 -4.795 -1.531 1.00 91.12 78 TRP A O 1
ATOM 614 N N . VAL A 1 79 ? 2.480 -4.063 -1.814 1.00 94.56 79 VAL A N 1
ATOM 615 C CA . VAL A 1 79 ? 2.370 -3.297 -0.561 1.00 94.56 79 VAL A CA 1
ATOM 616 C C . VAL A 1 79 ? 1.016 -3.608 0.060 1.00 94.56 79 VAL A C 1
ATOM 618 O O . VAL A 1 79 ? -0.010 -3.520 -0.606 1.00 94.56 79 VAL A O 1
ATOM 621 N N . THR A 1 80 ? 0.980 -3.983 1.331 1.00 96.31 80 THR A N 1
ATOM 622 C CA . THR A 1 80 ? -0.228 -4.471 2.015 1.00 96.31 80 THR A CA 1
ATOM 623 C C . THR A 1 80 ? -0.802 -3.437 2.970 1.00 96.31 80 THR A C 1
ATOM 625 O O . THR A 1 80 ? -0.075 -2.636 3.556 1.00 96.31 80 THR A O 1
ATOM 628 N N . LEU A 1 81 ? -2.126 -3.463 3.127 1.00 97.31 81 LEU A N 1
ATOM 629 C CA . LEU A 1 81 ? -2.859 -2.603 4.047 1.00 97.31 81 LEU A CA 1
ATOM 630 C C . LEU A 1 81 ? -3.529 -3.428 5.144 1.00 97.31 81 LEU A C 1
ATOM 632 O O . LEU A 1 81 ? -4.218 -4.413 4.856 1.00 97.31 81 LEU A O 1
ATOM 636 N N . PHE A 1 82 ? -3.387 -2.975 6.386 1.00 96.19 82 PHE A N 1
ATOM 637 C CA . PHE A 1 82 ? -4.012 -3.578 7.559 1.00 96.19 82 PHE A CA 1
ATOM 638 C C . PHE A 1 82 ? -4.742 -2.541 8.410 1.00 96.19 82 PHE A C 1
ATOM 640 O O . PHE A 1 82 ? -4.359 -1.375 8.463 1.00 96.19 82 PHE A O 1
ATOM 647 N N . ASP A 1 83 ? -5.782 -2.997 9.099 1.00 95.62 83 ASP A N 1
ATOM 648 C CA . ASP A 1 83 ? -6.324 -2.359 10.296 1.00 95.62 83 ASP A CA 1
ATOM 649 C C . ASP A 1 83 ? -6.003 -3.267 11.486 1.00 95.62 83 ASP A C 1
ATOM 651 O O . ASP A 1 83 ? -6.564 -4.355 11.611 1.00 95.62 83 ASP A O 1
ATOM 655 N N . ASP A 1 84 ? -5.051 -2.858 12.316 1.00 94.88 84 ASP A N 1
ATOM 656 C CA . ASP A 1 84 ? -4.643 -3.549 13.531 1.00 94.88 84 ASP A CA 1
ATOM 657 C C . ASP A 1 84 ? -5.254 -2.856 14.755 1.00 94.88 84 ASP A C 1
ATOM 659 O O . ASP A 1 84 ? -4.676 -1.938 15.333 1.00 94.88 84 ASP A O 1
ATOM 663 N N . HIS A 1 85 ? -6.461 -3.273 15.141 1.00 93.75 85 HIS A N 1
ATOM 664 C CA . HIS A 1 85 ? -7.172 -2.747 16.315 1.00 93.75 85 HIS A CA 1
ATOM 665 C C . HIS A 1 85 ? -7.425 -1.220 16.272 1.00 93.75 85 HIS A C 1
ATOM 667 O O . HIS A 1 85 ? -7.359 -0.526 17.290 1.00 93.75 85 HIS A O 1
ATOM 673 N N . GLY A 1 86 ? -7.717 -0.671 15.088 1.00 91.88 86 GLY A N 1
ATOM 674 C CA . GLY A 1 86 ? -7.873 0.768 14.847 1.00 91.88 86 GLY A CA 1
ATOM 675 C C . GLY A 1 86 ? -6.570 1.480 14.468 1.00 91.88 86 GLY A C 1
ATOM 676 O O . GLY A 1 86 ? -6.596 2.673 14.148 1.00 91.88 86 GLY A O 1
ATOM 677 N N . ARG A 1 87 ? -5.427 0.779 14.467 1.00 95.62 87 ARG A N 1
ATOM 678 C CA . ARG A 1 87 ? -4.172 1.264 13.883 1.00 95.62 87 ARG A CA 1
ATOM 679 C C . ARG A 1 87 ? -4.108 0.843 12.419 1.00 95.62 87 ARG A C 1
ATOM 681 O O . ARG A 1 87 ? -3.891 -0.321 12.105 1.00 95.62 87 ARG A O 1
ATOM 688 N N . PHE A 1 88 ? -4.268 1.796 11.511 1.00 96.12 88 PHE A N 1
ATOM 689 C CA . PHE A 1 88 ? -3.992 1.578 10.097 1.00 96.12 88 PHE A CA 1
ATOM 690 C C . PHE A 1 88 ? -2.499 1.371 9.882 1.00 96.12 88 PHE A C 1
ATOM 692 O O . PHE A 1 88 ? -1.699 2.179 10.356 1.00 96.12 88 PHE A O 1
ATOM 699 N N . GLU A 1 89 ? -2.139 0.337 9.131 1.00 96.69 89 GLU A N 1
ATOM 700 C CA . GLU A 1 89 ? -0.760 0.037 8.764 1.00 96.69 89 GLU A CA 1
ATOM 701 C C . GLU A 1 89 ? -0.631 -0.134 7.253 1.00 96.69 89 GLU A C 1
ATOM 703 O O . GLU A 1 89 ? -1.405 -0.857 6.621 1.00 96.69 89 GLU A O 1
ATOM 708 N N . VAL A 1 90 ? 0.399 0.491 6.687 1.00 96.62 90 VAL A N 1
ATOM 709 C CA . VAL A 1 90 ? 0.892 0.199 5.339 1.00 96.62 90 VAL A CA 1
ATOM 710 C C . VAL A 1 90 ? 2.186 -0.577 5.500 1.00 96.62 90 VAL A C 1
ATOM 712 O O . VAL A 1 90 ? 3.127 -0.067 6.112 1.00 96.62 90 VAL A O 1
ATOM 715 N N . ARG A 1 91 ? 2.247 -1.795 4.968 1.00 94.38 91 ARG A N 1
ATOM 716 C CA . ARG A 1 91 ? 3.394 -2.692 5.127 1.00 94.38 91 ARG A CA 1
ATOM 717 C C . ARG A 1 91 ? 3.976 -3.096 3.785 1.00 94.38 91 ARG A C 1
ATOM 719 O O . ARG A 1 91 ? 3.245 -3.334 2.826 1.00 94.38 91 ARG A O 1
ATOM 726 N N . ASP A 1 92 ? 5.292 -3.189 3.755 1.00 90.50 92 ASP A N 1
ATOM 727 C CA . ASP A 1 92 ? 6.052 -3.817 2.675 1.00 90.50 92 ASP A CA 1
ATOM 728 C C . ASP A 1 92 ? 6.618 -5.165 3.169 1.00 90.50 92 ASP A C 1
ATOM 730 O O . ASP A 1 92 ? 6.269 -5.579 4.277 1.00 90.50 92 ASP A O 1
ATOM 734 N N . LEU A 1 93 ? 7.459 -5.830 2.367 1.00 82.31 93 LEU A N 1
ATOM 735 C CA . LEU A 1 93 ? 8.026 -7.168 2.586 1.00 82.31 93 LEU A CA 1
ATOM 736 C C . LEU A 1 93 ? 8.376 -7.460 4.055 1.00 82.31 93 LEU A C 1
ATOM 738 O O . LEU A 1 93 ? 7.937 -8.475 4.592 1.00 82.31 93 LEU A O 1
ATOM 742 N N . ASP A 1 94 ? 9.072 -6.528 4.712 1.00 72.75 94 ASP A N 1
ATOM 743 C CA . ASP A 1 94 ? 9.654 -6.769 6.036 1.00 72.75 94 ASP A CA 1
ATOM 744 C C . ASP A 1 94 ? 9.188 -5.810 7.135 1.00 72.75 94 ASP A C 1
ATOM 746 O O . ASP A 1 94 ? 9.396 -6.091 8.315 1.00 72.75 94 ASP A O 1
ATOM 750 N N . ASP A 1 95 ? 8.549 -4.683 6.800 1.00 88.25 95 ASP A N 1
ATOM 751 C CA . ASP A 1 95 ? 8.340 -3.625 7.793 1.00 88.25 95 ASP A CA 1
ATOM 752 C C . ASP A 1 95 ? 7.092 -2.765 7.561 1.00 88.25 95 ASP A C 1
ATOM 754 O O . ASP A 1 95 ? 6.556 -2.640 6.451 1.00 88.25 95 ASP A O 1
ATOM 758 N N . VAL A 1 96 ? 6.630 -2.157 8.651 1.00 93.88 96 VAL A N 1
ATOM 759 C CA . VAL A 1 96 ? 5.574 -1.154 8.669 1.00 93.88 96 VAL A CA 1
ATOM 760 C C . VAL A 1 96 ? 6.137 0.163 8.152 1.00 93.88 96 VAL A C 1
ATOM 762 O O . VAL A 1 96 ? 6.928 0.850 8.789 1.00 93.88 96 VAL A O 1
ATOM 765 N N . GLN A 1 97 ? 5.678 0.553 6.972 1.00 94.88 97 GLN A N 1
ATOM 766 C CA . GLN A 1 97 ? 6.125 1.763 6.303 1.00 94.88 97 GLN A CA 1
ATOM 767 C C . GLN A 1 97 ? 5.364 3.001 6.781 1.00 94.88 97 GLN A C 1
ATOM 769 O O . GLN A 1 97 ? 5.907 4.107 6.761 1.00 94.88 97 GLN A O 1
ATOM 774 N N . PHE A 1 98 ? 4.112 2.850 7.196 1.00 95.62 98 PHE A N 1
ATOM 775 C CA . PHE A 1 98 ? 3.306 3.959 7.687 1.00 95.62 98 PHE A CA 1
ATOM 776 C C . PHE A 1 98 ? 2.266 3.461 8.681 1.00 95.62 98 PHE A C 1
ATOM 778 O O . PHE A 1 98 ? 1.703 2.382 8.493 1.00 95.62 98 PHE A O 1
ATOM 785 N N . THR A 1 99 ? 1.981 4.280 9.693 1.00 96.62 99 THR A N 1
ATOM 786 C CA . THR A 1 99 ? 0.884 4.055 10.631 1.00 96.62 99 THR A CA 1
ATOM 787 C C . THR A 1 99 ? 0.033 5.303 10.814 1.00 96.62 99 THR A C 1
ATOM 789 O O . THR A 1 99 ? 0.526 6.432 10.758 1.00 96.62 99 THR A O 1
ATOM 792 N N . ALA A 1 100 ? -1.258 5.096 11.053 1.00 94.88 100 ALA A N 1
ATOM 793 C CA . ALA A 1 100 ? -2.184 6.141 11.469 1.00 94.88 100 ALA A CA 1
ATOM 794 C C . ALA A 1 100 ? -3.309 5.555 12.324 1.00 94.88 100 ALA A C 1
ATOM 796 O O . ALA A 1 100 ? -3.612 4.370 12.239 1.00 94.88 100 ALA A O 1
ATOM 797 N N . THR A 1 101 ? -3.960 6.393 13.122 1.00 93.69 101 THR A N 1
ATOM 798 C CA . THR A 1 101 ? -5.169 5.996 13.852 1.00 93.69 101 THR A CA 1
ATOM 799 C C . THR A 1 101 ? -6.391 6.187 12.960 1.00 93.69 101 THR A C 1
ATOM 801 O O . THR A 1 101 ? -6.572 7.256 12.374 1.00 93.69 101 THR A O 1
ATOM 804 N N . LEU A 1 102 ? -7.239 5.164 12.863 1.00 89.88 102 LEU A N 1
ATOM 805 C CA . LEU A 1 102 ? -8.544 5.257 12.216 1.00 89.88 102 LEU A CA 1
ATOM 806 C C . LEU A 1 102 ? -9.603 5.656 13.244 1.00 89.88 102 LEU A C 1
ATOM 808 O O . LEU A 1 102 ? -9.573 5.225 14.391 1.00 89.88 102 LEU A O 1
ATOM 812 N N . ASN A 1 103 ? -10.597 6.435 12.814 1.00 84.69 103 ASN A N 1
ATOM 813 C CA . ASN A 1 103 ? -11.725 6.832 13.672 1.00 84.69 103 ASN A CA 1
ATOM 814 C C . ASN A 1 103 ? -12.687 5.671 14.001 1.00 84.69 103 ASN A C 1
ATOM 816 O O . ASN A 1 103 ? -13.709 5.883 14.647 1.00 84.69 103 ASN A O 1
ATOM 820 N N . HIS A 1 104 ? -12.400 4.459 13.527 1.00 79.56 104 HIS A N 1
ATOM 821 C CA . HIS A 1 104 ? -13.132 3.249 13.867 1.00 79.56 104 HIS A CA 1
ATOM 822 C C . HIS A 1 104 ? -12.160 2.222 14.438 1.00 79.56 104 HIS A C 1
ATOM 824 O O . HIS A 1 104 ? -11.022 2.117 13.989 1.00 79.56 104 HIS A O 1
ATOM 830 N N . HIS A 1 105 ? -12.631 1.461 15.418 1.00 74.88 105 HIS A N 1
ATOM 831 C CA . HIS A 1 105 ? -11.858 0.399 16.041 1.00 74.88 105 HIS A CA 1
ATOM 832 C C . HIS A 1 105 ? -12.314 -0.940 15.473 1.00 74.88 105 HIS A C 1
ATOM 834 O O . HIS A 1 105 ? -13.431 -1.384 15.753 1.00 74.88 105 HIS A O 1
ATOM 840 N N . ALA A 1 106 ? -11.468 -1.595 14.678 1.00 81.44 106 ALA A N 1
ATOM 841 C CA . ALA A 1 106 ? -11.647 -3.019 14.447 1.00 81.44 106 ALA A CA 1
ATOM 842 C C . ALA A 1 106 ? -11.397 -3.778 15.757 1.00 81.44 106 ALA A C 1
ATOM 844 O O . ALA A 1 106 ? -10.473 -3.467 16.504 1.00 81.44 106 ALA A O 1
ATOM 845 N N . ALA A 1 107 ? -12.220 -4.788 16.040 1.00 86.25 107 ALA A N 1
ATOM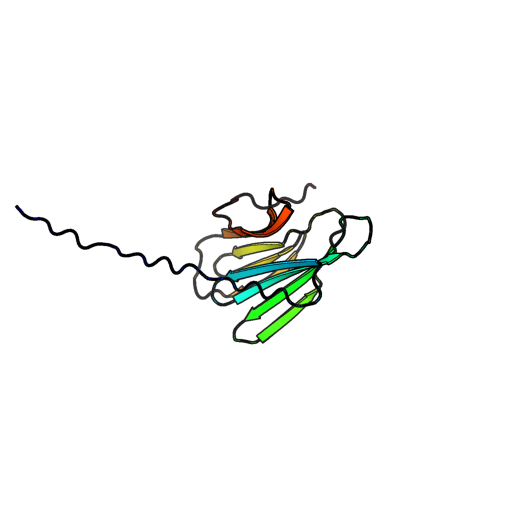 846 C CA . ALA A 1 107 ? -12.032 -5.639 17.216 1.00 86.25 107 ALA A CA 1
ATOM 847 C C . ALA A 1 107 ? -10.798 -6.552 17.093 1.00 86.25 107 ALA A C 1
ATOM 849 O O . ALA A 1 107 ? -10.305 -7.059 18.094 1.00 86.25 107 ALA A O 1
ATOM 850 N N . THR A 1 108 ? -10.323 -6.780 15.867 1.00 92.25 108 THR A N 1
ATOM 851 C CA . THR A 1 108 ? -9.226 -7.693 15.538 1.00 92.25 108 THR A CA 1
ATOM 852 C C . THR A 1 108 ? -8.414 -7.141 14.374 1.00 92.25 108 THR A C 1
ATOM 854 O O . THR A 1 108 ? -8.957 -6.404 13.547 1.00 92.25 108 THR A O 1
ATOM 857 N N . ARG A 1 109 ? -7.155 -7.579 14.236 1.00 93.88 109 ARG A N 1
ATOM 858 C CA . ARG A 1 109 ? -6.358 -7.330 13.025 1.00 93.88 109 ARG A CA 1
ATOM 859 C C . ARG A 1 109 ? -7.114 -7.790 11.778 1.00 93.88 109 ARG A C 1
ATOM 861 O O . ARG A 1 109 ? -7.586 -8.925 11.711 1.00 93.88 109 ARG A O 1
ATOM 868 N N . LYS A 1 110 ? -7.195 -6.918 10.778 1.00 95.00 110 LYS A N 1
ATOM 869 C CA . LYS A 1 110 ? -7.900 -7.148 9.521 1.00 95.00 110 LYS A CA 1
ATOM 870 C C . LYS A 1 110 ? -7.015 -6.786 8.336 1.00 95.00 110 LYS A C 1
ATOM 872 O O . LYS A 1 110 ? -6.554 -5.654 8.215 1.00 95.00 110 LYS A O 1
ATOM 877 N N . TYR A 1 111 ? -6.835 -7.739 7.429 1.00 95.88 111 TYR A N 1
ATOM 878 C CA . TYR A 1 111 ? -6.276 -7.482 6.107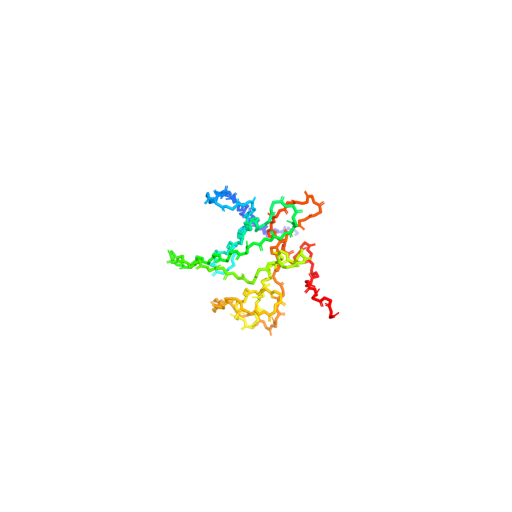 1.00 95.88 111 TYR A CA 1
ATOM 879 C C . TYR A 1 111 ? -7.280 -6.702 5.254 1.00 95.88 111 TYR A C 1
ATOM 881 O O . TYR A 1 111 ? -8.436 -7.109 5.115 1.00 95.88 111 TYR A O 1
ATOM 889 N N . LEU A 1 112 ? -6.853 -5.564 4.708 1.00 96.88 112 LEU A N 1
ATOM 890 C CA . LEU A 1 112 ? -7.704 -4.695 3.892 1.00 96.88 112 LEU A CA 1
ATOM 891 C C . LEU A 1 112 ? -7.488 -4.917 2.392 1.00 96.88 112 LEU A C 1
ATOM 893 O O . LEU A 1 112 ? -8.407 -4.698 1.601 1.00 96.88 112 LEU A O 1
ATOM 897 N N . GLY A 1 113 ? -6.298 -5.366 1.999 1.00 97.06 113 GLY A N 1
ATOM 898 C CA . GLY A 1 113 ? -5.927 -5.613 0.609 1.00 97.06 113 GLY A CA 1
ATOM 899 C C . GLY A 1 113 ? -4.458 -5.310 0.345 1.00 97.06 113 GLY A C 1
ATOM 900 O O . GLY A 1 113 ? -3.681 -5.036 1.265 1.00 97.06 113 GLY A O 1
ATOM 901 N N . ARG A 1 114 ? -4.065 -5.352 -0.926 1.00 97.06 114 ARG A N 1
ATOM 902 C CA . ARG A 1 114 ? -2.699 -5.047 -1.364 1.00 97.06 114 ARG A CA 1
ATOM 903 C C . ARG A 1 114 ? -2.669 -4.267 -2.662 1.00 97.06 114 ARG A C 1
ATOM 905 O O . ARG A 1 114 ? -3.533 -4.444 -3.508 1.00 97.06 114 ARG A O 1
ATOM 912 N N . PHE A 1 115 ? -1.653 -3.443 -2.832 1.00 95.81 115 PHE A N 1
ATOM 913 C CA . PHE A 1 115 ? -1.209 -2.997 -4.141 1.00 95.81 115 PHE A CA 1
ATOM 914 C C . PHE A 1 115 ? -0.385 -4.116 -4.756 1.00 95.81 115 PHE A C 1
ATOM 916 O O . PHE A 1 115 ? 0.525 -4.601 -4.093 1.00 95.81 115 PHE A O 1
ATOM 923 N N . ASP A 1 116 ? -0.749 -4.570 -5.949 1.00 94.62 116 ASP A N 1
ATOM 924 C CA . ASP A 1 116 ? -0.079 -5.673 -6.637 1.00 94.62 116 ASP A CA 1
ATOM 925 C C . ASP A 1 116 ? -0.467 -5.683 -8.124 1.00 94.62 116 ASP A C 1
ATOM 927 O O . ASP A 1 116 ? -1.407 -4.997 -8.547 1.00 94.62 116 ASP A O 1
ATOM 931 N N . PHE A 1 117 ? 0.242 -6.474 -8.923 1.00 93.00 117 PHE A N 1
ATOM 932 C CA . PHE A 1 117 ? -0.183 -6.798 -10.277 1.00 93.00 117 PHE A CA 1
ATOM 933 C C . PHE A 1 117 ? -1.293 -7.848 -10.238 1.00 93.00 117 PHE A C 1
ATOM 935 O O . PHE A 1 117 ? -1.143 -8.926 -9.665 1.00 93.00 117 PHE A O 1
ATOM 942 N N . ASP A 1 118 ? -2.416 -7.552 -10.885 1.00 92.69 118 ASP A N 1
ATOM 943 C CA . ASP A 1 118 ? -3.468 -8.545 -11.068 1.00 92.69 118 ASP A CA 1
ATOM 944 C C . ASP A 1 118 ? -3.129 -9.570 -12.170 1.00 92.69 118 ASP A C 1
ATOM 946 O O . ASP A 1 118 ? -2.086 -9.514 -12.828 1.00 92.69 118 ASP A O 1
ATOM 950 N N . LEU A 1 119 ? -4.046 -10.512 -12.423 1.00 90.50 119 LEU A N 1
ATOM 951 C CA . LEU A 1 119 ? -3.880 -11.549 -13.455 1.00 90.50 119 LEU A CA 1
ATOM 952 C C . LEU A 1 119 ? -3.700 -10.985 -14.876 1.00 90.50 119 LEU A C 1
ATOM 954 O O . LEU A 1 119 ? -3.220 -11.689 -15.763 1.00 90.50 119 LEU A O 1
ATOM 958 N N . ARG A 1 120 ? -4.084 -9.724 -15.108 1.00 92.94 120 ARG A N 1
ATOM 959 C CA . ARG A 1 120 ? -3.921 -9.013 -16.382 1.00 92.94 120 ARG A CA 1
ATOM 960 C C . ARG A 1 120 ? -2.661 -8.152 -16.404 1.00 92.94 120 ARG A C 1
ATOM 962 O O . ARG A 1 120 ? -2.490 -7.369 -17.334 1.00 92.94 120 ARG A O 1
ATOM 969 N N . ARG A 1 121 ? -1.783 -8.290 -15.404 1.00 90.50 121 ARG A N 1
ATOM 970 C CA . ARG A 1 121 ? -0.569 -7.482 -15.221 1.00 90.50 121 ARG A CA 1
ATOM 971 C C . ARG A 1 121 ? -0.869 -5.988 -15.107 1.00 90.50 121 ARG A C 1
ATOM 973 O O . ARG A 1 121 ? -0.058 -5.157 -15.507 1.00 90.50 121 ARG A O 1
ATOM 980 N N . THR A 1 122 ? -2.028 -5.638 -14.556 1.00 92.44 122 THR A N 1
ATOM 981 C CA . THR A 1 122 ? -2.352 -4.252 -14.214 1.00 92.44 122 THR A CA 1
ATOM 982 C C . THR A 1 122 ? -2.012 -4.027 -12.750 1.00 92.44 122 THR A C 1
ATOM 984 O O . THR A 1 122 ? -2.536 -4.726 -11.884 1.00 92.44 122 THR A O 1
ATOM 987 N N . TYR A 1 123 ? -1.130 -3.067 -12.471 1.00 93.75 123 TYR A N 1
ATOM 988 C CA . TYR A 1 123 ? -0.812 -2.688 -11.099 1.00 93.75 123 TYR A CA 1
ATOM 989 C C . TYR A 1 123 ? -1.971 -1.890 -10.506 1.00 93.75 123 TYR A C 1
ATOM 991 O O . TYR A 1 123 ? -2.319 -0.821 -11.013 1.00 93.75 123 TYR A O 1
ATOM 999 N N . ARG A 1 124 ? -2.598 -2.416 -9.457 1.00 96.00 124 ARG A N 1
ATOM 1000 C CA . ARG A 1 124 ? -3.754 -1.785 -8.814 1.00 96.00 124 ARG A CA 1
ATOM 1001 C C . ARG A 1 124 ? -3.851 -2.174 -7.350 1.00 96.00 124 ARG A C 1
ATOM 1003 O O . ARG A 1 124 ? -3.174 -3.083 -6.882 1.00 96.00 124 ARG A O 1
ATOM 1010 N N . PHE A 1 125 ? -4.752 -1.513 -6.635 1.00 97.50 125 PHE A N 1
ATOM 1011 C CA . PHE A 1 125 ? -5.200 -2.017 -5.348 1.00 97.50 125 PHE A CA 1
ATOM 1012 C C . PHE A 1 125 ? -6.176 -3.189 -5.552 1.00 97.50 125 PHE A C 1
ATOM 1014 O O . PHE A 1 125 ? -7.188 -3.067 -6.247 1.00 97.50 125 PHE A O 1
ATOM 1021 N N . ILE A 1 126 ? -5.860 -4.327 -4.944 1.00 96.75 126 ILE A N 1
ATOM 1022 C CA . ILE A 1 126 ? -6.668 -5.541 -4.878 1.00 96.75 126 ILE A CA 1
ATOM 1023 C C . ILE A 1 126 ? -7.226 -5.625 -3.449 1.00 96.75 126 ILE A C 1
ATOM 1025 O O . ILE A 1 126 ? -6.466 -5.895 -2.511 1.00 96.75 126 ILE A O 1
ATOM 1029 N N . PRO A 1 127 ? -8.524 -5.347 -3.238 1.00 97.88 127 PRO A N 1
ATOM 1030 C CA . PRO A 1 127 ? -9.112 -5.374 -1.905 1.00 97.88 127 PRO A CA 1
ATOM 1031 C C . PRO A 1 127 ? -9.208 -6.809 -1.372 1.00 97.88 127 PRO A C 1
ATOM 1033 O O . PRO A 1 127 ? -9.385 -7.758 -2.135 1.00 97.88 127 PRO A O 1
ATOM 1036 N N . ALA A 1 128 ? -9.195 -6.969 -0.047 1.00 97.12 128 ALA A N 1
ATOM 1037 C CA . ALA A 1 128 ? -9.321 -8.281 0.598 1.00 97.12 128 ALA A CA 1
ATOM 1038 C C . ALA A 1 128 ? -10.649 -9.000 0.282 1.00 97.12 128 ALA A C 1
ATOM 1040 O O . ALA A 1 128 ? -10.741 -10.218 0.397 1.00 97.12 128 ALA A O 1
ATOM 1041 N N . SER A 1 129 ? -11.684 -8.259 -0.130 1.00 97.06 129 SER A N 1
ATOM 1042 C CA . SER A 1 129 ? -12.944 -8.832 -0.620 1.00 97.06 129 SER A CA 1
ATOM 1043 C C . SER A 1 129 ? -12.806 -9.540 -1.970 1.00 97.06 129 SER A C 1
ATOM 1045 O O . SER A 1 129 ? -13.664 -10.342 -2.319 1.00 97.06 129 SER A O 1
ATOM 1047 N N . GLU A 1 130 ? -11.773 -9.202 -2.743 1.00 97.00 130 GLU A N 1
ATOM 1048 C CA . GLU A 1 130 ? -11.465 -9.812 -4.035 1.00 97.00 130 GLU A CA 1
ATOM 1049 C C . GLU A 1 130 ? -10.426 -10.933 -3.885 1.00 97.00 130 GLU A C 1
ATOM 1051 O O . GLU A 1 130 ? -10.634 -12.034 -4.389 1.00 97.00 130 GLU A O 1
ATOM 1056 N N . ASP A 1 131 ? -9.340 -10.687 -3.145 1.00 96.06 131 ASP A N 1
ATOM 1057 C CA . ASP A 1 131 ? -8.356 -11.709 -2.774 1.00 96.06 131 ASP A CA 1
ATOM 1058 C C . ASP A 1 131 ? -8.022 -11.596 -1.284 1.00 96.06 131 ASP A C 1
ATOM 1060 O O . ASP A 1 131 ? -7.280 -10.712 -0.860 1.00 96.06 131 ASP A O 1
ATOM 1064 N N . ALA A 1 132 ? -8.566 -12.513 -0.482 1.00 94.62 132 ALA A N 1
ATOM 1065 C CA . ALA A 1 132 ? -8.389 -12.523 0.969 1.00 94.62 132 ALA A CA 1
ATOM 1066 C C . ALA A 1 132 ? -7.014 -13.049 1.421 1.00 94.62 132 ALA A C 1
ATOM 1068 O O . ALA A 1 132 ? -6.727 -13.064 2.619 1.00 94.62 132 ALA A O 1
ATOM 1069 N N . ARG A 1 133 ? -6.169 -13.526 0.498 1.00 93.56 133 ARG A N 1
ATOM 1070 C CA . ARG A 1 133 ? -4.857 -14.081 0.841 1.00 93.56 133 ARG A CA 1
ATOM 1071 C C . ARG A 1 133 ? -3.872 -12.950 1.117 1.00 93.56 133 ARG A C 1
ATOM 1073 O O . ARG A 1 133 ? -3.528 -12.183 0.220 1.00 93.56 133 ARG A O 1
ATOM 1080 N N . GLU A 1 134 ? -3.369 -12.893 2.345 1.00 89.81 134 GLU A N 1
ATOM 1081 C CA . GLU A 1 134 ? -2.195 -12.080 2.668 1.00 89.81 134 GLU A CA 1
ATOM 1082 C C . GLU A 1 134 ? -0.975 -12.629 1.901 1.00 89.81 134 GLU A C 1
ATOM 1084 O O . GLU A 1 134 ? -0.722 -13.840 1.966 1.00 89.81 134 GLU A O 1
ATOM 1089 N N . PRO A 1 135 ? -0.218 -11.785 1.172 1.00 85.81 135 PRO A N 1
ATOM 1090 C CA . PRO A 1 135 ? 1.071 -12.177 0.617 1.00 85.81 135 PRO A CA 1
ATOM 1091 C C . PRO A 1 135 ? 1.965 -12.720 1.726 1.00 85.81 135 PRO A C 1
ATOM 1093 O O . PRO A 1 135 ? 2.088 -12.114 2.789 1.00 85.81 135 PRO A O 1
ATOM 1096 N N . LYS A 1 136 ? 2.582 -13.874 1.482 1.00 80.12 136 LYS A N 1
ATOM 1097 C CA . LYS A 1 136 ? 3.580 -14.446 2.380 1.00 80.12 136 LYS A CA 1
ATOM 1098 C C . LYS A 1 136 ? 4.940 -14.296 1.727 1.00 80.12 136 LYS A C 1
ATOM 1100 O O . LYS A 1 136 ? 5.099 -14.666 0.564 1.00 80.12 136 LYS A O 1
ATOM 1105 N N . VAL A 1 137 ? 5.908 -13.793 2.482 1.00 66.44 137 VAL A N 1
ATOM 1106 C CA . VAL A 1 137 ? 7.316 -13.949 2.120 1.00 66.44 137 VAL A CA 1
ATOM 1107 C C . VAL A 1 137 ? 7.620 -15.438 2.263 1.00 66.44 137 VAL A C 1
ATOM 1109 O O . VAL A 1 137 ? 7.329 -16.029 3.307 1.00 66.44 137 VAL A O 1
ATOM 1112 N N . SER A 1 138 ? 8.088 -16.073 1.189 1.00 54.59 138 SER A N 1
ATOM 1113 C CA . SER A 1 138 ? 8.605 -17.437 1.315 1.00 54.59 138 SER A CA 1
ATOM 1114 C C . SER A 1 138 ? 9.931 -17.340 2.077 1.00 54.59 138 SER A C 1
ATOM 1116 O O . SER A 1 138 ? 10.760 -16.532 1.659 1.00 54.59 138 SER A O 1
ATOM 1118 N N . PRO A 1 139 ? 10.091 -18.053 3.208 1.00 49.56 139 PRO A N 1
ATOM 1119 C CA . PRO A 1 139 ? 11.322 -18.030 3.995 1.00 49.56 139 PRO A CA 1
ATOM 1120 C C . PRO A 1 139 ? 12.516 -18.611 3.232 1.00 49.56 139 PRO A C 1
ATOM 1122 O O . PRO A 1 139 ? 12.292 -19.434 2.312 1.00 49.56 139 PRO A O 1
#